Protein AF-A0ABD1VUA5-F1 (afdb_monomer_lite)

Sequence (106 aa):
MSNIFANKSIGRLTREATRIHINDFGILCGFQWPCLIQGISLRLGGSPLLRITGIDFPMPGFRPADGVEQTGRHLMNYCKRFNVLFECNANAKKWDTIKEKNSGGM

Secondary structure (DSSP, 8-state):
-HHHHHHHHHHHHTTT-SEEEEEEET-TT-TTHHHHHHHHHT-TT-PPEEEEEEEEPPPSSS-TTHHHHHHHHHHHHHHHHTT--EEEEEEE--GGG---------

Foldseek 3Di:
DVLVVVLVVQCVVCLPPLEDEEEAEACQLVVSCLVSLLSQLPHDVGHHAYEYEYEYAQDPDDGGQVRQVVSVVVVVVSNVVSVHHYHYHGYHDDPVPDDDDPPDDD

Radius of gyration: 14.16 Å; chains: 1; bounding box: 37×33×35 Å

pLDDT: mean 90.9, std 12.95, range [31.41, 98.25]

InterPro domains:
  IPR005202 Transcription factor GRAS [PF03514] (2-99)
  IPR005202 Transcription factor GRAS [PS50985] (1-106)
  IPR005202 Transcription factor GRAS [PTHR31636] (2-96)

Organism: NCBI:txid126358

Structure (mmCIF, N/CA/C/O backbone):
data_AF-A0ABD1VUA5-F1
#
_entry.id   AF-A0ABD1VUA5-F1
#
loop_
_atom_site.group_PDB
_atom_site.id
_atom_site.type_symbol
_atom_site.label_atom_id
_atom_site.label_alt_id
_atom_site.label_comp_id
_atom_site.label_asym_id
_atom_site.label_entity_id
_atom_site.label_seq_id
_atom_site.pdbx_PDB_ins_code
_atom_site.Cartn_x
_atom_site.Cartn_y
_atom_site.Cartn_z
_atom_site.occupancy
_atom_site.B_iso_or_equiv
_atom_site.auth_seq_id
_atom_site.auth_comp_id
_atom_site.auth_asym_id
_atom_site.auth_atom_id
_atom_site.pdbx_PDB_model_num
ATOM 1 N N . MET A 1 1 ? -7.466 14.537 -8.353 1.00 53.38 1 MET A N 1
ATOM 2 C CA . MET A 1 1 ? -8.886 14.353 -7.964 1.00 53.38 1 MET A CA 1
ATOM 3 C C . MET A 1 1 ? -9.300 12.878 -7.873 1.00 53.38 1 MET A C 1
ATOM 5 O O . MET A 1 1 ? -10.026 12.548 -6.944 1.00 53.38 1 MET A O 1
ATOM 9 N N . SER A 1 2 ? -8.804 11.981 -8.739 1.00 80.62 2 SER A N 1
ATOM 10 C CA . SER A 1 2 ? -9.102 10.530 -8.710 1.00 80.62 2 SER A CA 1
ATOM 11 C C . SER A 1 2 ? -8.793 9.840 -7.369 1.00 80.62 2 SER A C 1
ATOM 13 O O . SER A 1 2 ? -9.642 9.129 -6.836 1.00 80.62 2 SER A O 1
ATOM 15 N N . ASN A 1 3 ? -7.629 10.114 -6.769 1.00 86.25 3 ASN A N 1
ATOM 16 C CA . ASN A 1 3 ? -7.185 9.449 -5.531 1.00 86.25 3 ASN A CA 1
ATOM 17 C C . ASN A 1 3 ? -8.116 9.701 -4.336 1.00 86.25 3 ASN A C 1
ATOM 19 O O . ASN A 1 3 ? -8.312 8.819 -3.507 1.00 86.25 3 ASN A O 1
ATOM 23 N N . ILE A 1 4 ? -8.731 10.887 -4.249 1.00 90.44 4 ILE A N 1
ATOM 24 C CA . ILE A 1 4 ? -9.674 11.213 -3.167 1.00 90.44 4 ILE A CA 1
ATOM 25 C C . ILE A 1 4 ? -10.925 10.344 -3.289 1.00 90.44 4 ILE A C 1
ATOM 27 O O . ILE A 1 4 ? -11.397 9.799 -2.292 1.00 90.44 4 ILE A O 1
ATOM 31 N N . PHE A 1 5 ? -11.455 10.200 -4.506 1.00 94.44 5 PHE A N 1
ATOM 32 C CA . PHE A 1 5 ? -12.628 9.370 -4.757 1.00 94.44 5 PHE A CA 1
ATOM 33 C C . PHE A 1 5 ? -12.344 7.890 -4.473 1.00 94.44 5 PHE A C 1
ATOM 35 O O . PHE A 1 5 ? -13.121 7.245 -3.765 1.00 94.44 5 PHE A O 1
ATOM 42 N N . ALA A 1 6 ? -11.206 7.374 -4.949 1.00 94.38 6 ALA A N 1
ATOM 43 C CA . ALA A 1 6 ? -10.779 6.002 -4.687 1.00 94.38 6 ALA A CA 1
ATOM 44 C C . ALA A 1 6 ? -10.607 5.742 -3.182 1.00 94.38 6 ALA A C 1
ATOM 46 O O . ALA A 1 6 ? -11.224 4.825 -2.642 1.00 94.38 6 ALA A O 1
ATOM 47 N N . ASN A 1 7 ? -9.864 6.597 -2.472 1.00 95.56 7 ASN A N 1
ATOM 48 C CA . ASN A 1 7 ? -9.619 6.437 -1.037 1.00 95.56 7 ASN A CA 1
ATOM 49 C C . ASN A 1 7 ? -10.909 6.528 -0.208 1.00 95.56 7 ASN A C 1
ATOM 51 O O . ASN A 1 7 ? -11.094 5.735 0.714 1.00 95.56 7 ASN A O 1
ATOM 55 N N 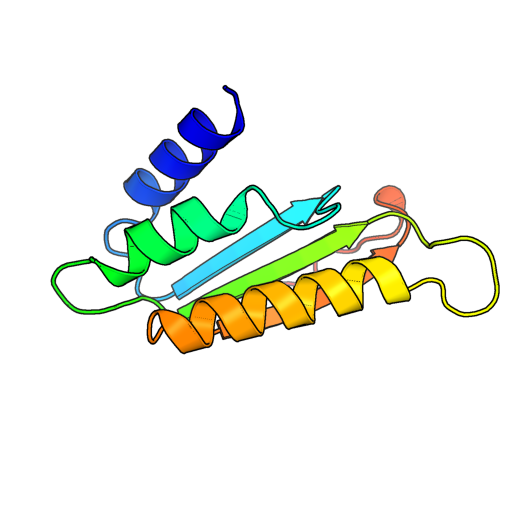. LYS A 1 8 ? -11.832 7.441 -0.548 1.00 94.44 8 LYS A N 1
ATOM 56 C CA . LYS A 1 8 ? -13.155 7.507 0.100 1.00 94.44 8 LYS A CA 1
ATOM 57 C C . LYS A 1 8 ? -13.973 6.242 -0.153 1.00 94.44 8 LYS A C 1
ATOM 59 O O . LYS A 1 8 ? -14.604 5.735 0.771 1.00 94.44 8 LYS A O 1
ATOM 64 N N . SER A 1 9 ? -13.949 5.722 -1.379 1.00 96.44 9 SER A N 1
ATOM 65 C CA . SER A 1 9 ? -14.677 4.504 -1.746 1.00 96.44 9 SER A CA 1
ATOM 66 C C . SER A 1 9 ? -14.129 3.282 -1.012 1.00 96.44 9 SER A C 1
ATOM 68 O O . SER A 1 9 ? -14.901 2.567 -0.378 1.00 96.44 9 SER A O 1
ATOM 70 N N . ILE A 1 10 ? -12.804 3.099 -1.004 1.00 96.62 10 ILE A N 1
ATOM 71 C CA . ILE A 1 10 ? -12.125 2.039 -0.245 1.00 96.62 10 ILE A CA 1
ATOM 72 C C . ILE A 1 10 ? -12.445 2.176 1.244 1.00 96.62 10 ILE A C 1
ATOM 74 O O . ILE A 1 10 ? -12.870 1.211 1.872 1.00 96.62 10 ILE A O 1
ATOM 78 N N . GLY A 1 11 ? -12.305 3.377 1.812 1.00 94.94 11 GLY A N 1
ATOM 79 C CA . GLY A 1 11 ? -12.592 3.632 3.223 1.00 94.94 11 GLY A CA 1
ATOM 80 C C . GLY A 1 11 ? -14.034 3.295 3.611 1.00 94.94 11 GLY A C 1
ATOM 81 O O . GLY A 1 11 ? -14.248 2.701 4.666 1.00 94.94 11 GLY A O 1
ATOM 82 N N . ARG A 1 12 ? -15.006 3.612 2.742 1.00 95.06 12 ARG A N 1
ATOM 83 C CA . ARG A 1 12 ? -16.425 3.273 2.931 1.00 95.06 12 ARG A CA 1
ATOM 84 C C . ARG A 1 12 ? -16.673 1.768 2.852 1.00 95.06 12 ARG A C 1
ATOM 86 O O . ARG A 1 12 ? -17.339 1.230 3.727 1.00 95.06 12 ARG A O 1
ATOM 93 N N . LEU A 1 13 ? -16.149 1.104 1.823 1.00 96.81 13 LEU A N 1
ATOM 94 C CA . LEU A 1 13 ? -16.365 -0.331 1.593 1.00 96.81 13 LEU A CA 1
ATOM 95 C C . LEU A 1 13 ? -15.680 -1.206 2.644 1.00 96.81 13 LEU A C 1
ATOM 97 O O . LEU A 1 13 ? -16.151 -2.292 2.949 1.00 96.81 13 LEU A O 1
ATOM 101 N N . THR A 1 14 ? -14.581 -0.726 3.219 1.00 96.31 14 THR A N 1
ATOM 102 C CA . THR A 1 14 ? -13.802 -1.468 4.215 1.00 96.31 14 THR A CA 1
ATOM 103 C C . THR A 1 14 ? -14.097 -1.033 5.647 1.00 96.31 14 THR A C 1
ATOM 105 O O . THR A 1 14 ? -13.319 -1.375 6.532 1.00 96.31 14 THR A O 1
ATOM 108 N N . ARG A 1 15 ? -15.161 -0.252 5.900 1.00 93.31 15 ARG A N 1
ATOM 109 C CA . ARG A 1 15 ? -15.416 0.425 7.188 1.00 93.31 15 ARG A CA 1
ATOM 110 C C . ARG A 1 15 ? -15.330 -0.505 8.402 1.00 93.31 15 ARG A C 1
ATOM 112 O O . ARG A 1 15 ? -14.760 -0.106 9.411 1.00 93.31 15 ARG A O 1
ATOM 119 N N . GLU A 1 16 ? -15.860 -1.716 8.273 1.00 93.75 16 GLU A N 1
ATOM 120 C CA . GLU A 1 16 ? -15.939 -2.724 9.342 1.00 93.75 16 GLU A CA 1
ATOM 121 C C . GLU A 1 16 ? -14.889 -3.835 9.191 1.00 93.75 16 GLU A C 1
ATOM 123 O O . GLU A 1 16 ? -14.796 -4.735 10.020 1.00 93.75 16 GLU A O 1
ATOM 128 N N . ALA A 1 17 ? -14.072 -3.781 8.135 1.00 96.00 17 ALA A N 1
ATOM 129 C CA . ALA A 1 17 ? -13.048 -4.784 7.893 1.00 96.00 17 ALA A CA 1
ATOM 130 C C . ALA A 1 17 ? -11.909 -4.647 8.912 1.00 96.00 17 ALA A C 1
ATOM 132 O O . ALA A 1 17 ? -11.359 -3.560 9.098 1.00 96.00 17 ALA A O 1
ATOM 133 N N . THR A 1 18 ? -11.510 -5.770 9.507 1.00 96.00 18 THR A N 1
ATOM 134 C CA . THR A 1 18 ? -10.346 -5.876 10.405 1.00 96.00 18 THR A CA 1
ATOM 135 C C . THR A 1 18 ? -9.028 -6.024 9.641 1.00 96.00 18 THR A C 1
ATOM 137 O O . THR A 1 18 ? -7.950 -5.799 10.193 1.00 96.00 18 THR A O 1
ATOM 140 N N . ARG A 1 19 ? -9.103 -6.379 8.352 1.00 97.00 19 ARG A N 1
ATOM 141 C CA . ARG A 1 19 ? -7.969 -6.529 7.436 1.00 97.00 19 ARG A CA 1
ATOM 142 C C . ARG A 1 19 ? -8.306 -5.889 6.094 1.00 97.00 19 ARG A C 1
ATOM 144 O O . ARG A 1 19 ? -9.390 -6.104 5.559 1.00 97.00 19 ARG A O 1
ATOM 151 N N . ILE A 1 20 ? -7.372 -5.125 5.539 1.00 97.50 20 ILE A N 1
ATOM 152 C CA . ILE A 1 20 ? -7.481 -4.514 4.212 1.00 97.50 20 ILE A CA 1
ATOM 153 C C . ILE A 1 20 ? -6.266 -4.947 3.404 1.00 97.50 20 ILE A C 1
ATOM 155 O O . ILE A 1 20 ? -5.136 -4.680 3.806 1.00 97.50 20 ILE A O 1
ATOM 159 N N . HIS A 1 21 ? -6.484 -5.575 2.251 1.00 97.50 21 HIS A N 1
ATOM 160 C CA . HIS A 1 21 ? -5.419 -5.887 1.300 1.00 97.50 21 HIS A CA 1
ATOM 161 C C . HIS A 1 21 ? -5.672 -5.147 -0.012 1.00 97.50 21 HIS A C 1
ATOM 163 O O . HIS A 1 21 ? -6.696 -5.335 -0.660 1.00 97.50 21 HIS A O 1
ATOM 169 N N . ILE A 1 22 ? -4.733 -4.281 -0.377 1.00 96.69 22 ILE A N 1
ATOM 170 C CA . ILE A 1 22 ? -4.745 -3.490 -1.605 1.00 96.69 22 ILE A CA 1
ATOM 171 C C . ILE A 1 22 ? -3.718 -4.075 -2.571 1.00 96.69 22 ILE A C 1
ATOM 173 O O . ILE A 1 22 ? -2.552 -4.241 -2.209 1.00 96.69 22 ILE A O 1
ATOM 177 N N . ASN A 1 23 ? -4.145 -4.354 -3.799 1.00 95.00 23 ASN A N 1
ATOM 178 C CA . ASN A 1 23 ? -3.254 -4.641 -4.920 1.00 95.00 23 ASN A CA 1
ATOM 179 C C . ASN A 1 23 ? -3.210 -3.394 -5.806 1.00 95.00 23 ASN A C 1
ATOM 181 O O . ASN A 1 23 ? -4.231 -3.017 -6.376 1.00 95.00 23 ASN A O 1
ATOM 185 N N . ASP A 1 24 ? -2.054 -2.739 -5.871 1.00 94.81 24 ASP A N 1
ATOM 186 C CA . ASP A 1 24 ? -1.874 -1.470 -6.574 1.00 94.81 24 ASP A CA 1
ATOM 187 C C . ASP A 1 24 ? -0.987 -1.659 -7.806 1.00 94.81 24 ASP A C 1
ATOM 189 O O . ASP A 1 24 ? 0.219 -1.882 -7.682 1.00 94.81 24 ASP A O 1
ATOM 193 N N . PHE A 1 25 ? -1.603 -1.603 -8.987 1.00 94.19 25 PHE A N 1
ATOM 194 C CA . PHE A 1 25 ? -0.931 -1.702 -10.279 1.00 94.19 25 PHE A CA 1
ATOM 195 C C . PHE A 1 25 ? -0.563 -0.302 -10.769 1.00 94.19 25 PHE A C 1
ATOM 197 O O . PHE A 1 25 ? -1.436 0.490 -11.115 1.00 94.19 25 PHE A O 1
ATOM 204 N N . GLY A 1 26 ? 0.738 -0.020 -10.828 1.00 93.50 26 GLY A N 1
ATOM 205 C CA . GLY A 1 26 ? 1.258 1.325 -11.061 1.00 93.50 26 GLY A CA 1
ATOM 206 C C . GLY A 1 26 ? 1.379 2.120 -9.763 1.00 93.50 26 GLY A C 1
ATOM 207 O O . GLY A 1 26 ? 0.959 3.273 -9.707 1.00 93.50 26 GLY A O 1
ATOM 208 N N . ILE A 1 27 ? 1.950 1.508 -8.717 1.00 94.69 27 ILE A N 1
ATOM 209 C CA . ILE A 1 27 ? 2.077 2.142 -7.395 1.00 94.69 27 ILE A CA 1
ATOM 210 C C . ILE A 1 27 ? 2.938 3.416 -7.408 1.00 94.69 27 ILE A C 1
ATOM 212 O O . ILE A 1 27 ? 2.767 4.278 -6.538 1.00 94.69 27 ILE A O 1
ATOM 216 N N . LEU A 1 28 ? 3.841 3.578 -8.386 1.00 90.69 28 LEU A N 1
ATOM 217 C CA . LEU A 1 28 ? 4.720 4.741 -8.517 1.00 90.69 28 LEU A CA 1
ATOM 218 C C . LEU A 1 28 ? 5.419 5.045 -7.169 1.00 90.69 28 LEU A C 1
ATOM 220 O O . LEU A 1 28 ? 6.003 4.164 -6.532 1.00 90.69 28 LEU A O 1
ATOM 224 N N . CYS A 1 29 ? 5.312 6.287 -6.687 1.00 91.06 29 CYS A N 1
ATOM 225 C CA . CYS A 1 29 ? 5.848 6.740 -5.398 1.00 91.06 29 CYS A CA 1
ATOM 226 C C . CYS A 1 29 ? 4.922 6.461 -4.193 1.00 91.06 29 CYS A C 1
ATOM 228 O O . CYS A 1 29 ? 5.233 6.864 -3.073 1.00 91.06 29 CYS A O 1
ATOM 230 N N . GLY A 1 30 ? 3.754 5.840 -4.397 1.00 93.25 30 GLY A N 1
ATOM 231 C CA . GLY A 1 30 ? 2.809 5.480 -3.333 1.00 93.25 30 GLY A CA 1
ATOM 232 C C . GLY A 1 30 ? 2.031 6.646 -2.711 1.00 93.25 30 GLY A C 1
ATOM 233 O O . GLY A 1 30 ? 1.399 6.467 -1.673 1.00 93.25 30 GLY A O 1
ATOM 234 N N . PHE A 1 31 ? 2.033 7.839 -3.320 1.00 93.62 31 PHE A N 1
ATOM 235 C CA . PHE A 1 31 ? 1.430 9.056 -2.743 1.00 93.62 31 PHE A CA 1
ATOM 236 C C . PHE A 1 31 ? -0.089 9.007 -2.541 1.00 93.62 31 PHE A C 1
ATOM 238 O O . PHE A 1 31 ? -0.636 9.834 -1.813 1.00 93.62 31 PHE A O 1
ATOM 245 N N . GLN A 1 32 ? -0.788 8.053 -3.152 1.00 95.19 32 GLN A N 1
ATOM 246 C CA . GLN A 1 3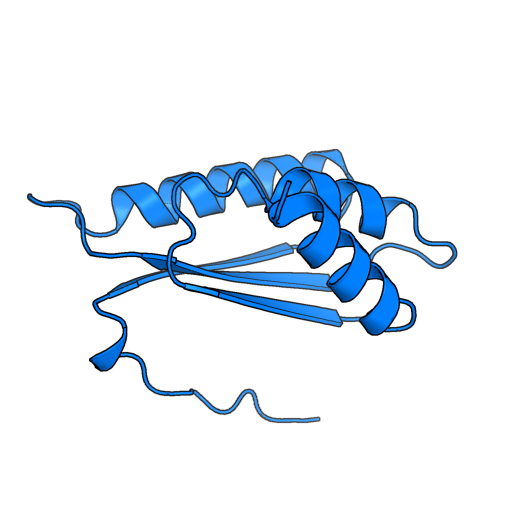2 ? -2.210 7.849 -2.895 1.00 95.19 32 GLN A CA 1
ATOM 247 C C . GLN A 1 32 ? -2.476 7.361 -1.461 1.00 95.19 32 GLN A C 1
ATOM 249 O O . GLN A 1 32 ? -3.453 7.780 -0.834 1.00 95.19 32 GLN A O 1
ATOM 254 N N . TRP A 1 33 ? -1.623 6.478 -0.943 1.00 97.19 33 TRP A N 1
ATOM 255 C CA . TRP A 1 33 ? -1.910 5.688 0.253 1.00 97.19 33 TRP A CA 1
ATOM 256 C C . TRP A 1 33 ? -1.801 6.424 1.595 1.00 97.19 33 TRP A C 1
ATOM 258 O O . TRP A 1 33 ? -2.588 6.082 2.477 1.00 97.19 33 TRP A O 1
ATOM 268 N N . PRO A 1 34 ? -0.950 7.455 1.786 1.00 96.62 34 PRO A N 1
ATOM 269 C CA . PRO A 1 34 ? -0.904 8.228 3.028 1.00 96.62 34 PRO A CA 1
ATOM 270 C C . PRO A 1 34 ? -2.271 8.729 3.514 1.00 96.62 34 PRO A C 1
ATOM 272 O O . PRO A 1 34 ? -2.611 8.553 4.683 1.00 96.62 34 PRO A O 1
ATOM 275 N N . CYS A 1 35 ? -3.104 9.271 2.619 1.00 94.62 35 CYS A N 1
ATOM 276 C CA . CYS A 1 35 ? -4.443 9.741 2.989 1.00 94.62 35 CYS A CA 1
ATOM 277 C C . CYS A 1 35 ? -5.356 8.603 3.466 1.00 94.62 35 CYS A C 1
ATOM 279 O O . CYS A 1 35 ? -6.150 8.797 4.386 1.00 94.62 35 CYS A O 1
ATOM 281 N N . LEU A 1 36 ? -5.256 7.419 2.853 1.00 96.62 36 LEU A N 1
ATOM 282 C CA . LEU A 1 36 ? -6.018 6.251 3.291 1.00 96.62 36 LEU A CA 1
ATOM 283 C C . LEU A 1 36 ? -5.513 5.750 4.649 1.00 96.62 36 LEU A C 1
ATOM 285 O O . LEU A 1 36 ? -6.337 5.510 5.525 1.00 96.62 36 LEU A O 1
ATOM 289 N N . ILE A 1 37 ? -4.190 5.646 4.834 1.00 97.69 37 ILE A N 1
ATOM 290 C CA . ILE A 1 37 ? -3.544 5.202 6.083 1.00 97.69 37 ILE A CA 1
ATOM 291 C C . ILE A 1 37 ? -3.995 6.072 7.260 1.00 97.69 37 ILE A C 1
ATOM 293 O O . ILE A 1 37 ? -4.434 5.547 8.281 1.00 97.69 37 ILE A O 1
ATOM 297 N N . GLN A 1 38 ? -3.961 7.396 7.097 1.00 96.19 38 GLN A N 1
ATOM 298 C CA . GLN A 1 38 ? -4.444 8.321 8.121 1.00 96.19 38 GLN A CA 1
ATOM 299 C C . GLN A 1 38 ? -5.954 8.166 8.367 1.00 96.19 38 GLN A C 1
ATOM 301 O O . GLN A 1 38 ? -6.413 8.214 9.504 1.00 96.19 38 GLN A O 1
ATOM 306 N N . GLY A 1 39 ? -6.750 7.962 7.315 1.00 95.06 39 GLY A N 1
ATOM 307 C CA . GLY A 1 39 ? -8.191 7.752 7.461 1.00 95.06 39 GLY A CA 1
ATOM 308 C C . GLY A 1 39 ? -8.533 6.488 8.256 1.00 95.06 39 GLY A C 1
ATOM 309 O O . GLY A 1 39 ? -9.407 6.523 9.120 1.00 95.06 39 GLY A O 1
ATOM 310 N N . ILE A 1 40 ? -7.841 5.372 7.997 1.00 96.00 40 ILE A N 1
ATOM 311 C CA . ILE A 1 40 ? -8.092 4.105 8.702 1.00 96.00 40 ILE A CA 1
ATOM 312 C C . ILE A 1 40 ? -7.528 4.093 10.126 1.00 96.00 40 ILE A C 1
ATOM 314 O O . ILE A 1 40 ? -8.082 3.395 10.971 1.00 96.00 40 ILE A O 1
ATOM 318 N N . SER A 1 41 ? -6.481 4.874 10.423 1.00 96.06 41 SER A N 1
ATOM 319 C CA . SER A 1 41 ? -5.944 4.981 11.787 1.00 96.06 41 SER A CA 1
ATOM 320 C C . SER A 1 41 ? -6.905 5.679 12.752 1.00 96.06 41 SER A C 1
ATOM 322 O O . SER A 1 41 ? -6.787 5.515 13.959 1.00 96.06 41 SER A O 1
ATOM 324 N N . LEU A 1 42 ? -7.853 6.460 12.227 1.00 94.88 42 LEU A N 1
ATOM 325 C CA . LEU A 1 42 ? -8.846 7.209 13.004 1.00 94.88 42 LEU A CA 1
ATOM 326 C C . LEU A 1 42 ? -10.154 6.431 13.237 1.00 94.88 42 LEU A C 1
ATOM 328 O O . LEU A 1 42 ? -11.126 6.999 13.735 1.00 94.88 42 LEU A O 1
ATOM 332 N N . ARG A 1 43 ? -10.223 5.150 12.856 1.00 93.50 43 ARG A N 1
ATOM 333 C CA . ARG A 1 43 ? -11.432 4.340 13.045 1.00 93.50 43 ARG A CA 1
ATOM 334 C C . ARG A 1 43 ? -11.717 4.095 14.525 1.00 93.50 43 ARG A C 1
ATOM 336 O O . ARG A 1 43 ? -10.847 3.681 15.290 1.00 93.50 43 ARG A O 1
ATOM 343 N N . LEU A 1 44 ? -12.982 4.281 14.898 1.00 87.19 44 LEU A N 1
ATOM 344 C CA . LEU A 1 44 ? -13.505 3.825 16.182 1.00 87.19 44 LEU A CA 1
ATOM 345 C C . LEU A 1 44 ? -13.418 2.292 16.216 1.00 87.19 44 LEU A C 1
ATOM 347 O O . LEU A 1 44 ? -13.955 1.635 15.328 1.00 87.19 44 LEU A O 1
ATOM 351 N N . GLY A 1 45 ? -12.714 1.738 17.205 1.00 86.50 45 GLY A N 1
ATOM 352 C CA . GLY A 1 45 ? -12.434 0.297 17.303 1.00 86.50 45 GLY A CA 1
ATOM 353 C C . GLY A 1 45 ? -11.017 -0.120 16.888 1.00 86.50 45 GLY A C 1
ATOM 354 O O . GLY A 1 45 ? -10.670 -1.285 17.046 1.00 86.50 45 GLY A O 1
ATOM 355 N N . GLY A 1 46 ? -10.185 0.822 16.429 1.00 90.62 46 GLY A N 1
ATOM 356 C CA . GLY A 1 46 ? -8.777 0.581 16.101 1.00 90.62 46 GLY A CA 1
ATOM 357 C C . GLY A 1 46 ? -8.497 0.471 14.602 1.00 90.62 46 GLY A C 1
ATOM 358 O O . GLY A 1 46 ? -9.404 0.381 13.771 1.00 90.62 46 GLY A O 1
ATOM 359 N N . SER A 1 47 ? -7.210 0.522 14.250 1.00 93.56 47 SER A N 1
ATOM 360 C CA . SER A 1 47 ? -6.764 0.410 12.863 1.00 93.56 47 SER A CA 1
ATOM 361 C C . SER A 1 47 ? -6.828 -1.049 12.387 1.00 93.56 47 SER A C 1
ATOM 363 O O . SER A 1 47 ? -6.495 -1.963 13.145 1.00 93.56 47 SER A O 1
ATOM 365 N N . PRO A 1 48 ? -7.249 -1.306 11.136 1.00 96.38 48 PRO A N 1
ATOM 366 C CA . PRO A 1 48 ? -7.162 -2.642 10.566 1.00 96.38 48 PRO A CA 1
ATOM 367 C C . PRO A 1 48 ? -5.707 -2.984 10.232 1.00 96.38 48 PRO A C 1
ATOM 369 O O . PRO A 1 48 ? -4.878 -2.095 10.019 1.00 96.38 48 PRO A O 1
ATOM 372 N N . LEU A 1 49 ? -5.411 -4.276 10.082 1.00 97.56 49 LEU A N 1
ATOM 373 C CA . LEU A 1 49 ? -4.169 -4.699 9.438 1.00 97.56 49 LEU A CA 1
ATOM 374 C C . LEU A 1 49 ? -4.226 -4.304 7.961 1.00 97.56 49 LEU A C 1
ATOM 376 O O . LEU A 1 49 ? -5.109 -4.749 7.224 1.00 97.56 49 LEU A O 1
ATOM 380 N N . LEU A 1 50 ? -3.282 -3.474 7.530 1.00 98.25 50 LEU A N 1
ATOM 381 C CA . LEU A 1 50 ? -3.164 -3.022 6.152 1.00 98.25 50 LEU A CA 1
ATOM 382 C C . LEU A 1 50 ? -2.064 -3.804 5.437 1.00 98.25 50 LEU A C 1
ATOM 384 O O . LEU A 1 50 ? -0.910 -3.802 5.849 1.00 98.25 50 LEU A O 1
ATOM 388 N N . ARG A 1 51 ? -2.399 -4.411 4.304 1.00 98.25 51 ARG A N 1
ATOM 389 C CA . ARG A 1 51 ? -1.432 -4.995 3.380 1.00 98.25 51 ARG A CA 1
ATOM 390 C C . ARG A 1 51 ? -1.491 -4.272 2.046 1.00 98.25 51 ARG A C 1
ATOM 392 O O . ARG A 1 51 ? -2.563 -4.170 1.454 1.00 98.25 51 ARG A O 1
ATOM 399 N N . ILE A 1 52 ? -0.347 -3.827 1.536 1.00 97.69 52 ILE A N 1
ATOM 400 C CA . ILE A 1 52 ? -0.243 -3.277 0.179 1.00 97.69 52 ILE A CA 1
ATOM 401 C C . ILE A 1 52 ? 0.693 -4.156 -0.643 1.00 97.69 52 ILE A C 1
ATOM 403 O O .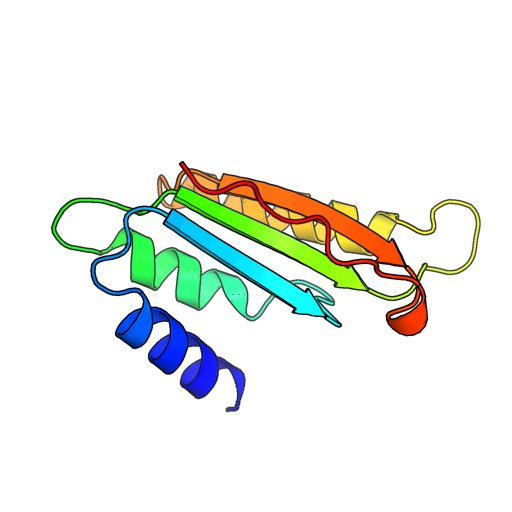 ILE A 1 52 ? 1.855 -4.365 -0.299 1.00 97.69 52 ILE A O 1
ATOM 407 N N . THR A 1 53 ? 0.174 -4.689 -1.744 1.00 96.38 53 THR A N 1
ATOM 408 C CA . THR A 1 53 ? 0.977 -5.297 -2.803 1.00 96.38 53 THR A CA 1
ATOM 409 C C . THR A 1 53 ? 1.152 -4.263 -3.902 1.00 96.38 53 THR A C 1
ATOM 411 O O . THR A 1 53 ? 0.236 -4.032 -4.686 1.00 96.38 53 THR A O 1
ATOM 414 N N . GLY A 1 54 ? 2.308 -3.604 -3.900 1.00 95.81 54 GLY A N 1
ATOM 415 C CA . GLY A 1 54 ? 2.668 -2.590 -4.881 1.00 95.81 54 GLY A CA 1
ATOM 416 C C . GLY A 1 54 ? 3.324 -3.231 -6.088 1.00 95.81 54 GLY A C 1
ATOM 417 O O . GLY A 1 54 ? 4.293 -3.979 -5.942 1.00 95.81 54 GLY A O 1
ATOM 418 N N . ILE A 1 55 ? 2.789 -2.951 -7.266 1.00 95.12 55 ILE A N 1
ATOM 419 C CA . ILE A 1 55 ? 3.246 -3.499 -8.533 1.00 95.12 55 ILE A CA 1
ATOM 420 C C . ILE A 1 55 ? 3.639 -2.334 -9.428 1.00 95.12 55 ILE A C 1
ATOM 422 O O . ILE A 1 55 ? 2.851 -1.415 -9.637 1.00 95.12 55 ILE A O 1
ATOM 426 N N . ASP A 1 56 ? 4.834 -2.395 -9.996 1.00 94.94 56 ASP A N 1
ATOM 427 C CA . ASP A 1 56 ? 5.250 -1.456 -11.031 1.00 94.94 56 ASP A CA 1
ATOM 428 C C . ASP A 1 56 ? 6.176 -2.133 -12.039 1.00 94.94 56 ASP A C 1
ATOM 430 O O . ASP A 1 56 ? 6.635 -3.266 -11.839 1.00 94.94 56 ASP A O 1
ATOM 434 N N . PHE A 1 57 ? 6.442 -1.446 -13.143 1.00 94.00 57 PHE A N 1
ATOM 435 C CA . PHE A 1 57 ? 7.392 -1.922 -14.129 1.00 94.00 57 PHE A CA 1
ATOM 436 C C . PHE A 1 57 ? 8.811 -1.973 -13.544 1.00 94.00 57 PHE A C 1
ATOM 438 O O . PHE A 1 57 ? 9.198 -1.102 -12.762 1.00 94.00 57 PHE A O 1
ATOM 445 N N . PRO A 1 58 ? 9.614 -2.983 -13.927 1.00 93.69 58 PRO A N 1
ATOM 446 C CA . PRO A 1 58 ? 11.025 -3.024 -13.576 1.00 93.69 58 PRO A CA 1
ATOM 447 C C . PRO A 1 58 ? 11.759 -1.758 -14.015 1.00 93.69 58 PRO A C 1
ATOM 449 O O . PRO A 1 58 ? 11.674 -1.358 -15.178 1.00 93.69 58 PRO A O 1
ATOM 452 N N . MET A 1 59 ? 12.523 -1.167 -13.099 1.00 90.94 59 MET A N 1
ATOM 453 C CA . MET A 1 59 ? 13.448 -0.086 -13.432 1.00 90.94 59 MET A CA 1
ATOM 454 C C . MET A 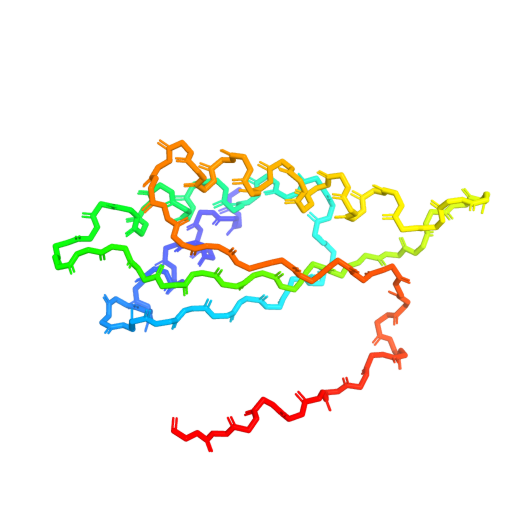1 59 ? 14.584 -0.611 -14.328 1.00 90.94 59 MET A C 1
ATOM 456 O O . MET A 1 59 ? 15.018 -1.755 -14.158 1.00 90.94 59 MET A O 1
ATOM 460 N N . PRO A 1 60 ? 15.105 0.199 -15.267 1.00 91.62 60 PRO A N 1
ATOM 461 C CA . PRO A 1 60 ? 16.280 -0.178 -16.044 1.00 91.62 60 PRO A CA 1
ATOM 462 C C . PRO A 1 60 ? 17.527 -0.301 -15.150 1.00 91.62 60 PRO A C 1
ATOM 464 O O . PRO A 1 60 ? 17.661 0.390 -14.141 1.00 9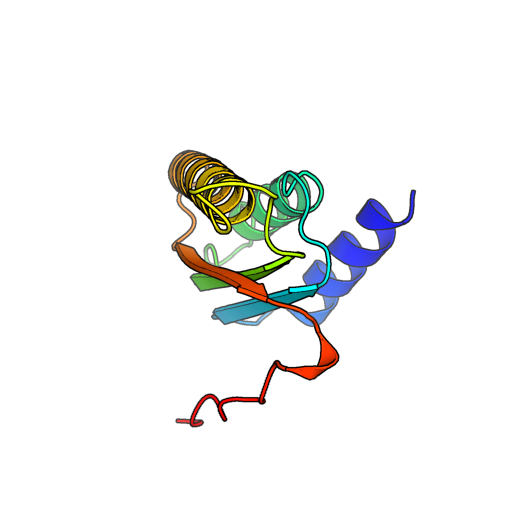1.62 60 PRO A O 1
ATOM 467 N N . GLY A 1 61 ? 18.473 -1.154 -15.550 1.00 91.50 61 GLY A N 1
ATOM 468 C CA . GLY A 1 61 ? 19.743 -1.358 -14.844 1.00 91.50 61 GLY A CA 1
ATOM 469 C C . GLY A 1 61 ? 19.728 -2.527 -13.853 1.00 91.50 61 GLY A C 1
ATOM 470 O O . GLY A 1 61 ? 18.925 -3.449 -13.959 1.00 91.50 61 GLY A O 1
ATOM 471 N N . PHE A 1 62 ? 20.661 -2.511 -12.897 1.00 93.19 62 PHE A N 1
ATOM 472 C CA . PHE A 1 62 ? 20.947 -3.661 -12.023 1.00 93.19 62 PHE A CA 1
ATOM 473 C C . PHE A 1 62 ? 19.972 -3.840 -10.855 1.00 93.19 62 PHE A C 1
ATOM 475 O O . PHE A 1 62 ? 20.036 -4.848 -10.155 1.00 93.19 62 PHE A O 1
ATOM 482 N N . ARG A 1 63 ? 19.086 -2.867 -10.615 1.00 92.81 63 ARG A N 1
ATOM 483 C CA . ARG A 1 63 ? 18.179 -2.870 -9.463 1.00 92.81 63 ARG A CA 1
ATOM 484 C C . ARG A 1 63 ? 16.724 -2.652 -9.898 1.00 92.81 63 ARG A C 1
ATOM 486 O O . ARG A 1 63 ? 16.139 -1.604 -9.629 1.00 92.81 63 ARG A O 1
ATOM 493 N N . PRO A 1 64 ? 16.115 -3.642 -10.573 1.00 93.00 64 PRO A N 1
ATOM 494 C CA . PRO A 1 64 ? 14.787 -3.500 -11.171 1.00 93.00 64 PRO A CA 1
ATOM 495 C C . PRO A 1 64 ? 13.670 -3.229 -10.156 1.00 93.00 64 PRO A C 1
ATOM 497 O O . PRO A 1 64 ? 12.662 -2.626 -10.515 1.00 93.00 64 PRO A O 1
ATOM 500 N N . ALA A 1 65 ? 13.843 -3.657 -8.901 1.00 95.00 65 ALA A N 1
ATOM 501 C CA . ALA A 1 65 ? 12.853 -3.520 -7.833 1.00 95.00 65 ALA A CA 1
ATOM 502 C C . ALA A 1 65 ? 13.037 -2.283 -6.941 1.00 95.00 65 ALA A C 1
ATOM 504 O O . ALA A 1 65 ? 12.195 -2.025 -6.084 1.00 95.00 65 ALA A O 1
ATOM 505 N N . ASP A 1 66 ? 14.088 -1.487 -7.142 1.00 94.62 66 ASP A N 1
ATOM 506 C CA . ASP A 1 66 ? 14.450 -0.419 -6.203 1.00 94.62 66 ASP A CA 1
ATOM 507 C C . ASP A 1 66 ? 13.335 0.589 -5.948 1.00 94.62 66 ASP A C 1
ATOM 509 O O . ASP A 1 66 ? 13.110 0.972 -4.798 1.00 94.62 66 ASP A O 1
ATOM 513 N N . GLY A 1 67 ? 12.638 1.000 -7.011 1.00 93.88 67 GLY A N 1
ATOM 514 C CA . GLY A 1 67 ? 11.545 1.964 -6.916 1.00 93.88 67 GLY A CA 1
ATOM 515 C C . GLY A 1 67 ? 10.416 1.442 -6.029 1.00 93.88 67 GLY A C 1
ATOM 516 O O . GLY A 1 67 ? 10.068 2.068 -5.028 1.00 93.88 67 GLY A O 1
ATOM 517 N N . VAL A 1 68 ? 9.896 0.250 -6.337 1.00 95.06 68 VAL A N 1
ATOM 518 C CA . VAL A 1 68 ? 8.793 -0.358 -5.575 1.00 95.06 68 VAL A CA 1
ATOM 519 C C . VAL A 1 68 ? 9.196 -0.710 -4.143 1.00 95.06 68 VAL A C 1
ATOM 521 O O . VAL A 1 68 ? 8.399 -0.533 -3.221 1.00 95.06 68 VAL A O 1
ATOM 524 N N . GLU A 1 69 ? 10.435 -1.145 -3.913 1.00 96.06 69 GLU A N 1
ATOM 525 C CA . GLU A 1 69 ? 10.940 -1.410 -2.566 1.00 96.06 69 GLU A CA 1
ATOM 526 C C . GLU A 1 69 ? 11.096 -0.126 -1.744 1.00 96.06 69 GLU A C 1
ATOM 528 O O . GLU A 1 69 ? 10.775 -0.104 -0.553 1.00 96.06 69 GLU A O 1
ATOM 533 N N . GLN A 1 70 ? 11.576 0.959 -2.359 1.00 96.62 70 GLN A N 1
ATOM 534 C CA . GLN A 1 70 ? 11.685 2.257 -1.699 1.00 96.62 70 GLN A CA 1
ATOM 535 C C . GLN A 1 70 ? 10.307 2.804 -1.333 1.00 96.62 70 GLN A C 1
ATOM 537 O O . GLN A 1 70 ? 10.109 3.228 -0.192 1.00 96.62 70 GLN A O 1
ATOM 542 N N . THR A 1 71 ? 9.343 2.716 -2.248 1.00 97.12 71 THR A N 1
ATOM 543 C CA . THR A 1 71 ? 7.944 3.051 -1.971 1.00 97.12 71 THR A CA 1
ATOM 544 C C . THR A 1 71 ? 7.393 2.217 -0.812 1.00 97.12 71 THR A C 1
ATOM 546 O O . THR A 1 71 ? 6.821 2.776 0.126 1.00 97.12 71 THR A O 1
ATOM 549 N N . 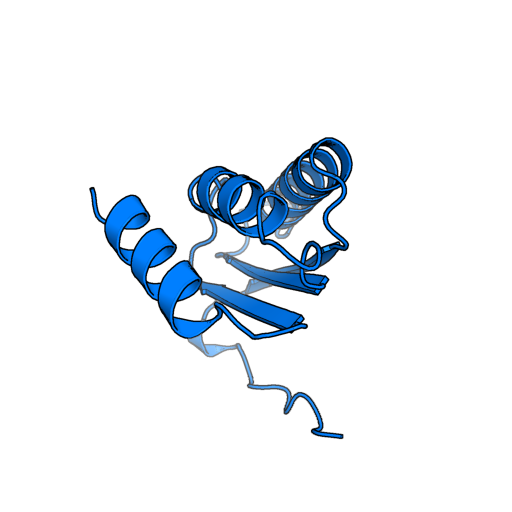GLY A 1 72 ? 7.644 0.904 -0.791 1.00 97.06 72 GLY A N 1
ATOM 550 C CA . GLY A 1 72 ? 7.259 0.029 0.320 1.00 97.06 72 GLY A CA 1
ATOM 551 C C . GLY A 1 72 ? 7.844 0.460 1.671 1.00 97.06 72 GLY A C 1
ATOM 552 O O . GLY A 1 72 ? 7.121 0.533 2.668 1.00 97.06 72 GLY A O 1
ATOM 553 N N . ARG A 1 73 ? 9.134 0.830 1.711 1.00 97.69 73 ARG A N 1
ATOM 554 C CA . ARG A 1 73 ? 9.791 1.365 2.920 1.00 97.69 73 ARG A CA 1
ATOM 555 C C . ARG A 1 73 ? 9.161 2.678 3.388 1.00 97.69 73 ARG A C 1
ATOM 557 O O . ARG A 1 73 ? 8.935 2.847 4.586 1.00 97.69 73 ARG A O 1
ATOM 564 N N . HIS A 1 74 ? 8.847 3.593 2.470 1.00 97.31 74 HIS A N 1
ATOM 565 C CA . HIS A 1 74 ? 8.187 4.857 2.809 1.00 97.31 74 HIS A CA 1
ATOM 566 C C . HIS A 1 74 ? 6.789 4.636 3.397 1.00 97.31 74 HIS A C 1
ATOM 568 O O . HIS A 1 74 ? 6.464 5.221 4.431 1.00 97.31 74 HIS A O 1
ATOM 574 N N . LEU A 1 75 ? 5.991 3.750 2.795 1.00 97.94 75 LEU A N 1
ATOM 575 C CA . LEU A 1 75 ? 4.661 3.406 3.301 1.00 97.94 75 LEU A CA 1
ATOM 576 C C . LEU A 1 75 ? 4.727 2.737 4.674 1.00 97.94 75 LEU A C 1
ATOM 578 O O . LEU A 1 75 ? 3.952 3.094 5.560 1.00 97.94 75 LEU A O 1
ATOM 582 N N . MET A 1 76 ? 5.691 1.840 4.889 1.00 97.81 76 MET A N 1
ATOM 583 C CA . MET A 1 76 ? 5.916 1.217 6.193 1.00 97.81 76 MET A CA 1
ATOM 584 C C . MET A 1 76 ? 6.253 2.255 7.267 1.00 97.81 76 MET A C 1
ATOM 586 O O . MET A 1 76 ? 5.684 2.221 8.357 1.00 97.81 76 MET A O 1
ATOM 590 N N . ASN A 1 77 ? 7.142 3.203 6.969 1.00 97.81 77 ASN A N 1
ATOM 591 C CA . ASN A 1 77 ? 7.484 4.275 7.904 1.00 97.81 77 ASN A CA 1
ATOM 592 C C . ASN A 1 77 ? 6.276 5.171 8.210 1.00 97.81 77 ASN A C 1
ATOM 594 O O . ASN A 1 77 ? 6.078 5.569 9.358 1.00 97.81 77 ASN A O 1
ATOM 598 N N . TYR A 1 78 ? 5.438 5.448 7.210 1.00 97.81 78 TYR A N 1
ATOM 599 C CA . TYR A 1 78 ? 4.208 6.206 7.413 1.00 97.81 78 TYR A CA 1
ATOM 600 C C . TYR A 1 78 ? 3.204 5.436 8.284 1.00 97.81 78 TYR A C 1
ATOM 602 O O . TYR A 1 78 ? 2.675 5.999 9.236 1.00 97.81 78 TYR A O 1
ATOM 610 N N . CYS A 1 79 ? 3.001 4.137 8.049 1.00 98.00 79 CYS A N 1
ATOM 611 C CA . CYS A 1 79 ? 2.126 3.304 8.882 1.00 98.00 79 CYS A CA 1
ATOM 612 C C . CYS A 1 79 ? 2.593 3.252 10.342 1.00 98.00 79 CYS A C 1
ATOM 614 O O . CYS A 1 79 ? 1.771 3.404 11.245 1.00 98.00 79 CYS A O 1
ATOM 616 N N . LYS A 1 80 ? 3.909 3.139 10.579 1.00 97.69 80 LYS A N 1
ATOM 617 C CA . LYS A 1 80 ? 4.496 3.216 11.929 1.00 97.69 80 LYS A CA 1
ATOM 618 C C . LYS A 1 80 ? 4.144 4.529 12.631 1.00 97.69 80 LYS A C 1
ATOM 620 O O . LYS A 1 80 ? 3.771 4.505 13.796 1.00 97.69 80 LYS A O 1
ATOM 625 N N . ARG A 1 81 ? 4.197 5.665 11.924 1.00 97.19 81 ARG A N 1
ATOM 626 C CA . ARG A 1 81 ? 3.839 6.983 12.481 1.00 97.19 81 ARG A CA 1
ATOM 627 C C . ARG A 1 81 ? 2.384 7.059 12.963 1.00 97.19 81 ARG A C 1
ATOM 629 O O . ARG A 1 81 ? 2.109 7.792 13.906 1.00 97.19 81 ARG A O 1
ATOM 636 N N . PHE A 1 82 ? 1.471 6.327 12.326 1.00 96.56 82 PHE A N 1
ATOM 637 C CA . PHE A 1 82 ? 0.041 6.313 12.660 1.00 96.56 82 PHE A CA 1
ATOM 638 C C . PHE A 1 82 ? -0.400 5.056 13.425 1.00 96.56 82 PHE A C 1
ATOM 640 O O . PHE A 1 82 ? -1.599 4.832 13.572 1.00 96.56 82 PHE A O 1
ATOM 647 N N . ASN A 1 83 ? 0.542 4.240 13.915 1.00 95.44 83 ASN A N 1
ATOM 648 C CA . ASN A 1 83 ? 0.266 2.982 14.618 1.00 95.44 83 ASN A CA 1
ATOM 649 C C . ASN A 1 83 ? -0.675 2.043 13.834 1.00 95.44 83 ASN A C 1
ATOM 651 O O . ASN A 1 83 ? -1.601 1.445 14.383 1.00 95.44 83 ASN A O 1
ATOM 655 N N . VAL A 1 84 ? -0.451 1.929 12.523 1.00 97.69 84 VAL A N 1
ATOM 656 C CA . VAL A 1 84 ? -1.162 0.986 11.652 1.00 97.69 84 VAL A CA 1
ATOM 657 C C . VAL A 1 84 ? -0.285 -0.242 11.436 1.00 97.69 84 VAL A C 1
ATOM 659 O O . VAL A 1 84 ? 0.857 -0.121 10.987 1.00 97.69 84 VAL A O 1
ATOM 662 N N . LEU A 1 85 ? -0.819 -1.428 11.741 1.00 96.75 85 LEU A N 1
ATOM 663 C CA . LEU A 1 85 ? -0.157 -2.695 11.425 1.00 96.75 85 LEU A CA 1
ATOM 664 C C . LEU A 1 85 ? -0.066 -2.849 9.907 1.00 96.75 85 LEU A C 1
ATOM 666 O O . LEU A 1 85 ? -1.079 -2.735 9.215 1.00 96.75 85 LEU A O 1
ATOM 670 N N . PHE A 1 86 ? 1.143 -3.087 9.393 1.00 97.81 86 PHE A N 1
ATOM 671 C CA . PHE A 1 86 ? 1.410 -2.986 7.963 1.00 97.81 86 PHE A CA 1
ATOM 672 C C . PHE A 1 86 ? 2.261 -4.128 7.405 1.00 97.81 86 PHE A C 1
ATOM 674 O O . PHE A 1 86 ? 3.326 -4.437 7.935 1.00 97.81 86 PHE A O 1
ATOM 681 N N . GLU A 1 87 ? 1.818 -4.678 6.274 1.00 97.31 87 GLU A N 1
ATOM 682 C CA . GLU A 1 87 ? 2.554 -5.621 5.431 1.00 97.31 87 GLU A CA 1
ATOM 683 C C . GLU A 1 87 ? 2.739 -5.041 4.020 1.00 97.31 87 GLU A C 1
ATOM 685 O O . GLU A 1 87 ? 1.803 -4.505 3.423 1.00 97.31 87 GLU A O 1
ATOM 690 N N . CYS A 1 88 ? 3.931 -5.199 3.440 1.00 95.25 88 CYS A N 1
ATOM 691 C CA . CYS A 1 88 ? 4.212 -4.757 2.074 1.00 95.25 88 CYS A CA 1
ATOM 692 C C . CYS A 1 88 ? 4.752 -5.900 1.221 1.00 95.25 88 CYS A C 1
ATOM 694 O O . CYS A 1 88 ? 5.663 -6.613 1.633 1.00 95.25 88 CYS A O 1
ATOM 696 N N . ASN A 1 89 ? 4.239 -6.015 -0.003 1.00 95.06 89 ASN A N 1
ATOM 697 C CA . ASN A 1 89 ? 4.807 -6.863 -1.042 1.00 95.06 89 ASN A CA 1
ATOM 698 C C . ASN A 1 89 ? 5.117 -6.010 -2.280 1.00 95.06 89 ASN A C 1
ATOM 700 O O . ASN A 1 89 ? 4.210 -5.617 -3.010 1.00 95.06 89 ASN A O 1
ATOM 704 N N . ALA A 1 90 ? 6.394 -5.702 -2.490 1.00 93.94 90 ALA A N 1
ATOM 705 C CA . ALA A 1 90 ? 6.862 -4.901 -3.614 1.00 93.94 90 ALA A CA 1
ATOM 706 C C . ALA A 1 90 ? 7.230 -5.810 -4.796 1.00 93.94 90 ALA A C 1
ATOM 708 O O . ALA A 1 90 ? 8.088 -6.681 -4.670 1.00 93.94 90 ALA A O 1
ATOM 709 N N . ASN A 1 91 ? 6.584 -5.614 -5.946 1.00 93.75 91 ASN A N 1
ATOM 710 C CA . ASN A 1 91 ? 6.784 -6.425 -7.144 1.00 93.75 91 ASN A CA 1
ATOM 711 C C . ASN A 1 91 ? 7.140 -5.547 -8.344 1.00 93.75 91 ASN A C 1
ATOM 713 O O . ASN A 1 91 ? 6.298 -4.824 -8.867 1.00 93.75 91 ASN A O 1
ATOM 717 N N . ALA A 1 92 ? 8.373 -5.673 -8.827 1.00 94.25 92 ALA A N 1
ATOM 718 C CA . ALA A 1 92 ? 8.782 -5.120 -10.112 1.00 94.25 92 ALA A CA 1
ATOM 719 C C . ALA A 1 92 ? 8.542 -6.154 -11.215 1.00 94.25 92 ALA A C 1
ATOM 721 O O . ALA A 1 92 ? 9.373 -7.039 -11.436 1.00 94.25 92 ALA A O 1
ATOM 722 N N . LYS A 1 93 ? 7.374 -6.095 -11.861 1.00 92.12 93 LYS A N 1
ATOM 723 C CA . LYS A 1 93 ? 6.939 -7.045 -12.899 1.00 92.12 93 LYS A CA 1
ATOM 724 C C . LYS A 1 93 ? 5.984 -6.384 -13.888 1.00 92.12 93 LYS A C 1
ATOM 726 O O . LYS A 1 93 ? 5.201 -5.514 -13.521 1.00 92.12 93 LYS A O 1
ATOM 731 N N . LYS A 1 94 ? 5.992 -6.864 -15.135 1.00 88.56 94 LYS A N 1
ATOM 732 C CA . LYS A 1 94 ? 4.944 -6.523 -16.107 1.00 88.56 94 LYS A CA 1
ATOM 733 C C . LYS A 1 94 ? 3.615 -7.147 -15.687 1.00 88.56 94 LYS A C 1
ATOM 735 O O . LYS A 1 94 ? 3.600 -8.282 -15.208 1.00 88.56 94 LYS A O 1
ATOM 740 N N . TRP A 1 95 ? 2.517 -6.427 -15.869 1.00 87.38 95 TRP A N 1
ATOM 741 C CA . TRP A 1 95 ? 1.211 -6.809 -15.325 1.00 87.38 95 TRP A CA 1
ATOM 742 C C . TRP A 1 95 ? 0.677 -8.125 -15.899 1.00 87.38 95 TRP A C 1
ATOM 744 O O . TRP A 1 95 ? 0.126 -8.933 -15.161 1.00 87.38 95 TRP A O 1
ATOM 754 N N . ASP A 1 96 ? 0.942 -8.390 -17.177 1.00 86.62 96 ASP A N 1
ATOM 755 C CA . ASP A 1 96 ? 0.605 -9.629 -17.889 1.00 86.62 96 ASP A CA 1
ATOM 756 C C . ASP A 1 96 ? 1.297 -10.882 -17.320 1.00 86.62 96 ASP A C 1
ATOM 758 O O . ASP A 1 96 ? 0.851 -12.005 -17.544 1.00 86.62 96 ASP A O 1
ATOM 762 N N . THR A 1 97 ? 2.359 -10.706 -16.531 1.00 87.00 97 THR A N 1
ATOM 763 C CA . THR A 1 97 ? 3.106 -11.815 -15.915 1.00 87.00 97 THR A CA 1
ATOM 764 C C . THR A 1 97 ? 2.645 -12.141 -14.493 1.00 87.00 97 THR A C 1
ATOM 766 O O . THR A 1 97 ? 3.155 -13.075 -13.863 1.00 87.00 97 THR A O 1
ATOM 769 N N . ILE A 1 98 ? 1.700 -11.367 -13.953 1.00 84.38 98 ILE A N 1
ATOM 770 C CA . ILE A 1 98 ? 1.254 -11.491 -12.568 1.00 84.38 98 ILE A CA 1
ATOM 771 C C . ILE A 1 98 ? 0.148 -12.531 -12.493 1.00 84.38 98 ILE A C 1
ATOM 773 O O . ILE A 1 98 ? -0.925 -12.375 -13.063 1.00 84.38 98 ILE A O 1
ATOM 777 N N . LYS A 1 99 ? 0.423 -13.609 -11.758 1.00 81.75 99 LYS A N 1
ATOM 778 C CA . LYS A 1 99 ? -0.565 -14.636 -11.434 1.00 81.75 99 LYS A CA 1
ATOM 779 C C . LYS A 1 99 ? -1.204 -14.310 -10.094 1.00 81.75 99 LYS A C 1
ATOM 781 O O . LYS A 1 99 ? -0.490 -14.007 -9.134 1.00 81.75 99 LYS A O 1
ATOM 786 N N . GLU A 1 100 ? -2.523 -14.428 -10.022 1.00 68.06 100 GLU A N 1
ATOM 787 C CA . GLU A 1 100 ? -3.233 -14.423 -8.751 1.00 68.06 100 GLU A CA 1
ATOM 788 C C . GLU A 1 100 ? -2.722 -15.599 -7.912 1.00 68.06 100 GLU A C 1
ATOM 790 O O . GLU A 1 100 ? -2.857 -16.767 -8.278 1.00 68.06 100 GLU A O 1
ATOM 795 N N . LYS A 1 101 ? -2.056 -15.297 -6.797 1.00 63.41 101 LYS A N 1
ATOM 796 C CA . LYS A 1 101 ? -1.875 -16.295 -5.749 1.00 63.41 101 LYS A CA 1
ATOM 797 C C . LYS A 1 101 ? -3.122 -16.212 -4.889 1.00 63.41 101 LYS A C 1
ATOM 799 O O . LYS A 1 101 ? -3.291 -15.210 -4.200 1.00 63.41 101 LYS A O 1
ATOM 804 N N . ASN A 1 102 ? -3.968 -17.241 -4.946 1.00 48.19 102 ASN A N 1
ATOM 805 C CA . ASN A 1 102 ? -5.115 -17.369 -4.052 1.00 48.19 102 ASN A CA 1
ATOM 806 C C . ASN A 1 102 ? -4.648 -17.144 -2.611 1.00 48.19 102 ASN A C 1
ATOM 808 O O . ASN A 1 102 ? -3.876 -17.930 -2.057 1.00 48.19 102 ASN A O 1
ATOM 812 N N . SER A 1 103 ? -5.094 -16.034 -2.031 1.00 49.66 103 SER A N 1
ATOM 813 C CA . SER A 1 103 ? -4.957 -15.756 -0.609 1.00 49.66 103 SER A CA 1
ATOM 814 C C . SER A 1 103 ? -5.943 -16.691 0.079 1.00 49.66 103 SER A C 1
ATOM 816 O O . SER A 1 103 ? -7.137 -16.409 0.082 1.00 49.66 103 SER A O 1
ATOM 818 N N . GLY A 1 104 ? -5.472 -17.856 0.530 1.00 36.94 104 GLY A N 1
ATOM 819 C CA . GLY A 1 104 ? -6.314 -18.861 1.177 1.00 36.94 104 GLY A CA 1
ATOM 820 C C . GLY A 1 104 ? -7.186 -18.225 2.256 1.00 36.94 104 GLY A C 1
ATOM 821 O O . GLY A 1 104 ? -6.671 -17.566 3.159 1.00 36.94 104 GLY A O 1
ATOM 822 N N . GLY A 1 105 ? -8.499 -18.388 2.109 1.00 38.94 105 GLY A N 1
ATOM 823 C CA . GLY A 1 105 ? -9.463 -18.035 3.135 1.00 38.94 105 GLY A CA 1
ATOM 824 C C . GLY A 1 105 ? -9.337 -18.986 4.319 1.00 38.94 105 GLY A C 1
ATOM 825 O O . GLY A 1 105 ? -9.297 -20.204 4.139 1.00 38.94 105 GLY A O 1
ATOM 826 N N . MET A 1 106 ? -9.287 -18.402 5.509 1.00 31.41 106 MET A N 1
ATOM 827 C CA . MET A 1 106 ? -9.781 -18.970 6.758 1.00 31.41 106 MET A CA 1
ATOM 828 C C . MET A 1 106 ? -10.517 -17.857 7.488 1.00 31.41 106 MET A C 1
ATOM 830 O O . MET A 1 106 ? -9.957 -16.736 7.540 1.00 31.41 106 MET A O 1
#